Protein AF-A0A1N7DIG1-F1 (afdb_monomer_lite)

Organism: NCBI:txid1122245

Radius of gyration: 12.94 Å; chains: 1; bounding box: 24×40×27 Å

InterPro domains:
  IPR009493 Escherichia phage P2, Tail assembly protein E' [PF06528] (26-61)

Foldseek 3Di:
DPLPDLDPPPPDDDDPCNVVVVVVLLVLLCVVVVHDSVVVVPDDPVRSVVSSVVSVVCVVVVVDPDDD

Structure (mmCIF, N/CA/C/O backbone):
data_AF-A0A1N7DIG1-F1
#
_entry.id   AF-A0A1N7DIG1-F1
#
loop_
_atom_site.group_PDB
_atom_site.id
_atom_site.type_symbol
_atom_site.label_atom_id
_atom_site.label_alt_id
_atom_site.label_comp_id
_atom_site.label_asym_id
_atom_site.label_entity_id
_atom_site.label_seq_id
_atom_site.pdbx_PDB_ins_code
_atom_site.Cartn_x
_atom_site.Cartn_y
_atom_site.Cartn_z
_atom_site.occupancy
_atom_site.B_iso_or_equiv
_atom_site.auth_seq_id
_atom_site.auth_comp_id
_atom_site.auth_asym_id
_atom_site.auth_atom_id
_atom_site.pdbx_PDB_model_num
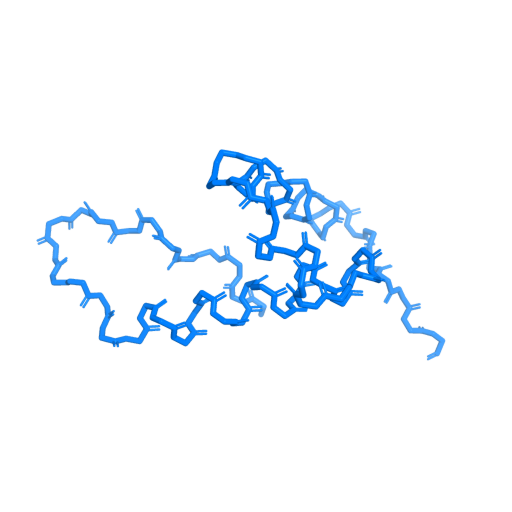ATOM 1 N N . MET A 1 1 ? 10.161 0.242 9.493 1.00 44.75 1 MET A N 1
ATOM 2 C CA . MET A 1 1 ? 9.059 -0.281 8.662 1.00 44.75 1 MET A CA 1
ATOM 3 C C . MET A 1 1 ? 8.030 0.828 8.465 1.00 44.75 1 MET A C 1
ATOM 5 O O . MET A 1 1 ? 7.296 1.113 9.408 1.00 44.75 1 MET A O 1
ATOM 9 N N . PRO A 1 2 ? 8.044 1.544 7.329 1.00 47.97 2 PRO A N 1
ATOM 10 C CA . PRO A 1 2 ? 7.288 2.781 7.159 1.00 47.97 2 PRO A CA 1
ATOM 11 C C . PRO A 1 2 ? 5.919 2.555 6.486 1.00 47.97 2 PRO A C 1
ATOM 13 O O . PRO A 1 2 ? 5.600 3.202 5.502 1.00 47.97 2 PRO A O 1
ATOM 16 N N . PHE A 1 3 ? 5.058 1.695 7.039 1.00 48.69 3 PHE A N 1
ATOM 17 C CA . PHE A 1 3 ? 3.693 1.476 6.511 1.00 48.69 3 PHE A CA 1
ATOM 18 C C . PHE A 1 3 ? 2.721 2.645 6.772 1.00 48.69 3 PHE A C 1
ATOM 20 O O . PHE A 1 3 ? 1.557 2.607 6.385 1.00 48.69 3 PHE A O 1
ATOM 27 N N . ALA A 1 4 ? 3.168 3.680 7.483 1.00 50.06 4 ALA A N 1
ATOM 28 C CA . ALA A 1 4 ? 2.294 4.645 8.132 1.00 50.06 4 ALA A CA 1
ATOM 29 C C . ALA A 1 4 ? 2.492 6.077 7.627 1.00 50.06 4 ALA A C 1
ATOM 31 O O . ALA A 1 4 ? 2.625 6.970 8.456 1.00 50.06 4 ALA A O 1
ATOM 32 N N . ASN A 1 5 ? 2.533 6.336 6.311 1.00 53.97 5 ASN A N 1
ATOM 33 C CA . ASN A 1 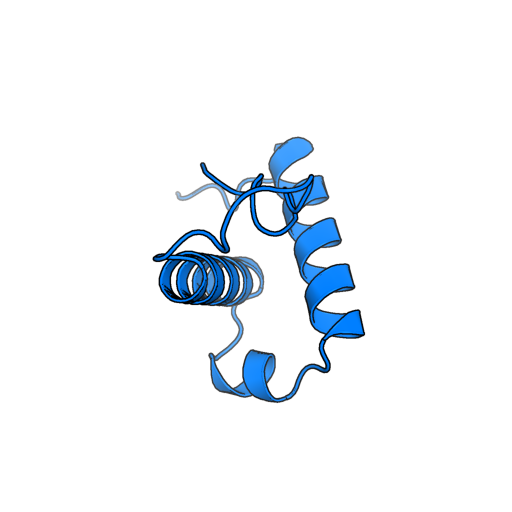5 ? 2.268 7.704 5.842 1.00 53.97 5 ASN A CA 1
ATOM 34 C C . ASN A 1 5 ? 1.953 7.872 4.342 1.00 53.97 5 ASN A C 1
ATOM 36 O O . ASN A 1 5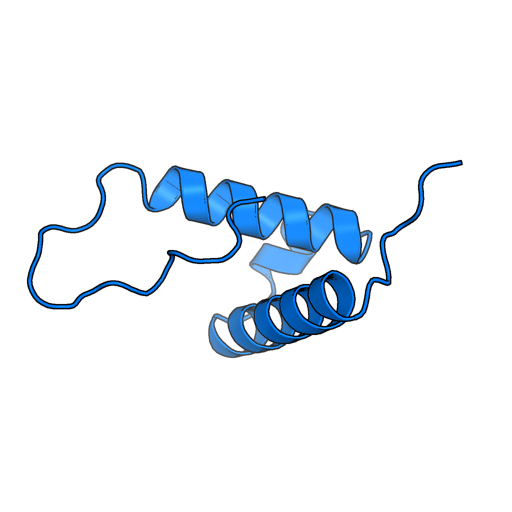 ? 2.663 8.589 3.640 1.00 53.97 5 ASN A O 1
ATOM 40 N N . LEU A 1 6 ? 0.875 7.258 3.849 1.00 51.69 6 LEU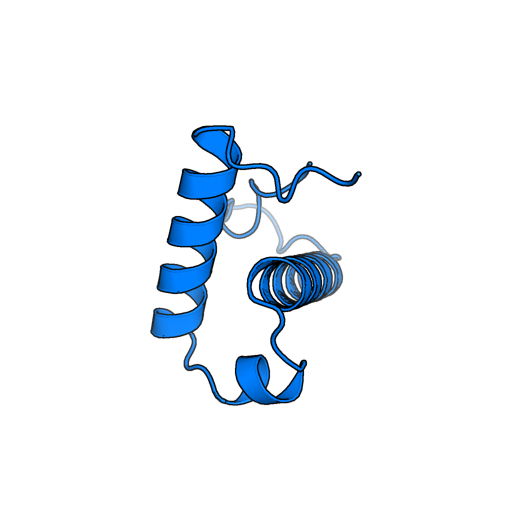 A N 1
ATOM 41 C CA . LEU A 1 6 ? 0.289 7.643 2.551 1.00 51.69 6 LEU A CA 1
ATOM 42 C C . LEU A 1 6 ? -0.846 8.680 2.691 1.00 51.69 6 LEU A C 1
ATOM 44 O O . LEU A 1 6 ? -1.279 9.249 1.698 1.00 51.69 6 LEU A O 1
ATOM 48 N N . ALA A 1 7 ? -1.312 8.968 3.916 1.00 47.94 7 ALA A N 1
ATOM 49 C CA . ALA A 1 7 ? -2.558 9.710 4.148 1.00 47.94 7 ALA A CA 1
ATOM 50 C C . ALA A 1 7 ? -2.465 10.911 5.115 1.00 47.94 7 ALA A C 1
ATOM 52 O O . ALA A 1 7 ? -3.502 11.383 5.586 1.00 47.94 7 ALA A O 1
ATOM 53 N N . ASN A 1 8 ? -1.281 11.452 5.436 1.00 49.09 8 ASN A N 1
ATOM 54 C CA . ASN A 1 8 ? -1.220 12.722 6.176 1.00 49.09 8 ASN A CA 1
ATOM 55 C C . ASN A 1 8 ? -1.384 13.922 5.233 1.00 49.09 8 ASN A C 1
ATOM 57 O O . ASN A 1 8 ? -0.449 14.675 4.986 1.00 49.09 8 ASN A O 1
ATOM 61 N N . ALA A 1 9 ? -2.599 14.102 4.720 1.00 47.19 9 ALA A N 1
ATOM 62 C CA . ALA A 1 9 ? -3.018 15.322 4.041 1.00 47.19 9 ALA A CA 1
ATOM 63 C C . ALA A 1 9 ? -3.888 16.181 4.977 1.00 47.19 9 ALA A C 1
ATOM 65 O O . ALA A 1 9 ? -4.993 16.591 4.631 1.00 47.19 9 ALA A O 1
ATOM 66 N N . LYS A 1 10 ? -3.396 16.479 6.190 1.00 47.22 10 LYS A N 1
ATOM 67 C CA . LYS A 1 10 ? -3.829 17.685 6.910 1.00 47.22 10 LYS A CA 1
ATOM 68 C C . LYS A 1 10 ? -2.967 18.861 6.447 1.00 47.22 10 LYS A C 1
ATOM 70 O O . LYS A 1 10 ? -1.946 19.155 7.049 1.00 47.22 10 LYS A O 1
ATOM 75 N N . GLY A 1 11 ? -3.394 19.528 5.374 1.00 51.19 11 GLY A N 1
ATOM 76 C CA . GLY A 1 11 ? -3.030 20.924 5.083 1.00 51.19 11 GLY A CA 1
ATOM 77 C C . GLY A 1 11 ? -1.542 21.267 4.904 1.00 51.19 11 GLY A C 1
ATOM 78 O O . GLY A 1 11 ? -1.166 22.403 5.171 1.00 51.19 11 GLY A O 1
ATOM 79 N N . GLY A 1 12 ? -0.701 20.337 4.452 1.00 49.59 12 GLY A N 1
ATOM 80 C CA . GLY A 1 12 ? 0.698 20.584 4.089 1.00 49.59 12 GLY A CA 1
ATOM 81 C C . GLY A 1 12 ? 1.000 19.929 2.745 1.00 49.59 12 GLY A C 1
ATOM 82 O O . GLY A 1 12 ? 0.366 18.932 2.414 1.00 49.59 12 GLY A O 1
ATOM 83 N N . GLN A 1 13 ? 1.894 20.532 1.958 1.00 51.25 13 GLN A N 1
ATOM 84 C CA . GLN A 1 13 ? 2.274 20.120 0.598 1.00 51.25 13 GLN A CA 1
ATOM 85 C C . GLN A 1 13 ? 2.362 18.592 0.410 1.00 51.25 13 GLN A C 1
ATOM 87 O O . GLN A 1 13 ? 2.812 17.906 1.331 1.00 51.25 13 GLN A O 1
ATOM 92 N N . PRO A 1 14 ? 1.983 18.061 -0.773 1.00 55.31 14 PRO A N 1
ATOM 93 C CA . PRO A 1 14 ? 2.180 16.649 -1.075 1.00 55.31 14 PRO A CA 1
ATOM 94 C C . PRO A 1 14 ? 3.657 16.321 -0.871 1.00 55.31 14 PRO A C 1
ATOM 96 O O . PRO A 1 14 ? 4.529 17.007 -1.404 1.00 55.31 14 PRO A O 1
ATOM 99 N N . ASP A 1 15 ? 3.923 15.316 -0.042 1.00 63.19 15 ASP A N 1
ATOM 100 C CA . ASP A 1 15 ? 5.270 14.815 0.193 1.00 63.19 15 ASP A CA 1
ATOM 101 C C . ASP A 1 15 ? 5.923 14.543 -1.164 1.00 63.19 15 ASP A C 1
ATOM 103 O O . ASP A 1 15 ? 5.383 13.763 -1.941 1.00 63.19 15 ASP A O 1
ATOM 107 N N . LEU A 1 16 ? 7.033 15.215 -1.483 1.00 67.94 16 LEU A N 1
ATOM 108 C CA . LEU A 1 16 ? 7.658 15.134 -2.811 1.00 67.94 16 LEU A CA 1
ATOM 109 C C . LEU A 1 16 ? 8.050 13.696 -3.194 1.00 67.94 16 LEU A C 1
ATOM 111 O O . LEU A 1 16 ? 8.182 13.407 -4.379 1.00 67.94 16 LEU A O 1
ATOM 115 N N . ASN A 1 17 ? 8.145 12.794 -2.212 1.00 78.00 17 ASN A N 1
ATOM 116 C CA . ASN A 1 17 ? 8.486 11.387 -2.389 1.00 78.00 17 ASN A CA 1
ATOM 117 C C . ASN A 1 17 ? 7.252 10.468 -2.298 1.00 78.00 17 ASN A C 1
ATOM 119 O O . ASN A 1 17 ? 7.375 9.281 -1.997 1.00 78.00 17 ASN A O 1
ATOM 123 N N . TRP A 1 18 ? 6.039 10.990 -2.520 1.00 76.56 18 TRP A N 1
ATOM 124 C CA . TRP A 1 18 ? 4.805 10.192 -2.505 1.00 76.56 18 TRP A CA 1
ATOM 125 C C . TRP A 1 18 ? 4.832 9.044 -3.525 1.00 76.56 18 TRP A C 1
ATOM 127 O O . TRP A 1 18 ? 4.268 7.985 -3.257 1.00 76.56 18 TRP A O 1
ATOM 137 N N . LEU A 1 19 ? 5.517 9.238 -4.658 1.00 80.25 19 LEU A N 1
ATOM 138 C CA . LEU A 1 19 ? 5.691 8.212 -5.683 1.00 80.25 19 LEU A CA 1
ATOM 139 C C . LEU A 1 19 ? 6.607 7.081 -5.198 1.00 80.25 19 LEU A C 1
ATOM 141 O O . LEU A 1 19 ? 6.256 5.915 -5.342 1.00 80.25 19 LEU A O 1
ATOM 145 N N . ASP A 1 20 ? 7.731 7.415 -4.561 1.00 82.50 20 ASP A N 1
ATOM 146 C CA . ASP A 1 20 ? 8.646 6.415 -3.996 1.00 82.50 20 ASP A CA 1
ATOM 147 C C . ASP A 1 20 ? 7.955 5.600 -2.899 1.00 82.50 20 ASP A C 1
ATOM 149 O O . ASP A 1 20 ? 8.024 4.376 -2.888 1.00 82.50 20 ASP A O 1
ATOM 153 N N . LYS A 1 21 ? 7.177 6.263 -2.035 1.00 82.38 21 LYS A 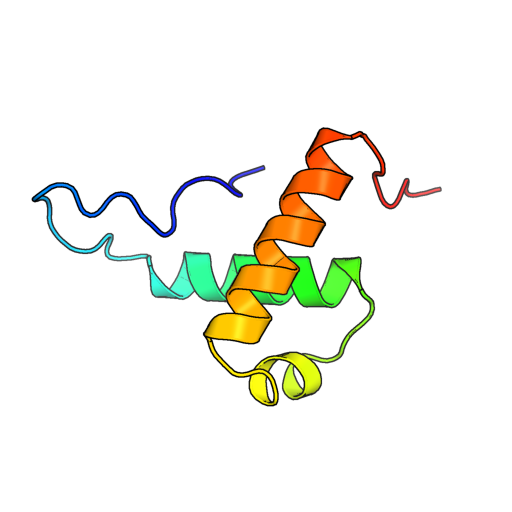N 1
ATOM 154 C CA . LYS A 1 21 ? 6.380 5.590 -0.997 1.00 82.38 21 LYS A CA 1
ATOM 155 C C . LYS A 1 21 ? 5.312 4.664 -1.571 1.00 82.38 21 LYS A C 1
ATOM 157 O O . LYS A 1 21 ? 5.001 3.642 -0.962 1.00 82.38 21 LYS A O 1
ATOM 162 N N . LEU A 1 22 ? 4.720 5.031 -2.707 1.00 83.38 22 LEU A N 1
ATOM 163 C CA . LEU A 1 22 ? 3.763 4.180 -3.404 1.00 83.38 22 LEU A CA 1
ATOM 164 C C . LEU A 1 22 ? 4.464 2.954 -4.000 1.00 83.38 22 LEU A C 1
ATOM 166 O O . LEU A 1 22 ? 3.971 1.844 -3.825 1.00 83.38 22 LEU A O 1
ATOM 170 N N . HIS A 1 23 ? 5.619 3.134 -4.644 1.00 85.25 23 HIS A N 1
ATOM 171 C CA . HIS A 1 23 ? 6.413 2.022 -5.168 1.00 85.25 23 HIS A CA 1
ATOM 172 C C . HIS A 1 23 ? 6.867 1.064 -4.064 1.00 85.25 23 HIS A C 1
ATOM 174 O O . HIS A 1 23 ? 6.736 -0.146 -4.235 1.00 85.25 23 HIS A O 1
ATOM 180 N N . ASP A 1 24 ? 7.320 1.585 -2.923 1.00 85.94 24 ASP A N 1
ATOM 181 C CA . ASP A 1 24 ? 7.670 0.773 -1.755 1.00 85.94 24 ASP A CA 1
ATOM 182 C C . ASP A 1 24 ? 6.459 -0.035 -1.264 1.00 85.94 24 ASP A C 1
ATOM 184 O O . ASP A 1 24 ? 6.558 -1.241 -1.050 1.00 85.94 24 ASP A O 1
ATOM 188 N N . ALA A 1 25 ? 5.282 0.593 -1.163 1.00 83.56 25 ALA A N 1
ATOM 189 C CA . ALA A 1 25 ? 4.054 -0.084 -0.745 1.00 83.56 25 ALA A CA 1
ATOM 190 C C . ALA A 1 25 ? 3.614 -1.183 -1.733 1.00 83.56 25 ALA A C 1
ATOM 192 O O . ALA A 1 25 ? 3.167 -2.249 -1.309 1.00 83.56 25 ALA A O 1
ATOM 193 N N . ILE A 1 26 ? 3.758 -0.946 -3.040 1.00 86.56 26 ILE A N 1
ATOM 194 C CA . ILE A 1 26 ? 3.499 -1.936 -4.096 1.00 86.56 26 ILE A CA 1
ATOM 195 C C . ILE A 1 26 ? 4.488 -3.102 -3.982 1.00 86.56 26 ILE A C 1
ATOM 197 O O . ILE A 1 26 ? 4.076 -4.261 -4.010 1.00 86.56 26 ILE A O 1
ATOM 201 N N . ALA A 1 27 ? 5.780 -2.816 -3.811 1.00 86.56 27 ALA A N 1
ATOM 202 C CA . ALA A 1 27 ? 6.815 -3.833 -3.661 1.00 86.56 27 ALA A CA 1
ATOM 203 C C . ALA A 1 27 ? 6.601 -4.691 -2.404 1.00 86.56 27 ALA A C 1
ATOM 205 O O . ALA A 1 27 ? 6.708 -5.916 -2.474 1.00 86.56 27 ALA A O 1
ATOM 206 N N . ASP A 1 28 ? 6.228 -4.070 -1.282 1.00 84.12 28 ASP A N 1
ATOM 207 C CA . ASP A 1 28 ? 5.901 -4.762 -0.035 1.00 84.12 28 ASP A CA 1
ATOM 208 C C . ASP A 1 28 ? 4.680 -5.675 -0.201 1.00 84.12 28 ASP A C 1
ATOM 210 O O . ASP A 1 28 ? 4.702 -6.827 0.235 1.00 84.12 28 ASP A O 1
ATOM 214 N N . LEU A 1 29 ? 3.627 -5.196 -0.871 1.00 86.38 29 LEU A N 1
ATOM 215 C CA . LEU A 1 29 ? 2.427 -5.984 -1.155 1.00 86.38 29 LEU A CA 1
ATOM 216 C C . LEU A 1 29 ? 2.752 -7.182 -2.064 1.00 86.38 29 LEU A C 1
ATOM 218 O O . LEU A 1 29 ? 2.358 -8.314 -1.768 1.00 86.38 29 LEU A O 1
ATOM 222 N N . ALA A 1 30 ? 3.523 -6.947 -3.131 1.00 88.56 30 ALA A N 1
ATOM 223 C CA . ALA A 1 30 ? 3.960 -7.976 -4.070 1.00 88.56 30 ALA A CA 1
ATOM 224 C C . ALA A 1 30 ? 4.798 -9.047 -3.366 1.00 88.56 30 ALA A C 1
ATOM 226 O O . ALA A 1 30 ? 4.531 -10.244 -3.495 1.00 88.56 30 ALA A O 1
ATOM 227 N N . TRP A 1 31 ? 5.770 -8.624 -2.557 1.00 85.06 31 TRP A N 1
ATOM 228 C CA . TRP A 1 31 ? 6.610 -9.527 -1.782 1.00 85.06 31 TRP A CA 1
ATOM 229 C C . TRP A 1 31 ? 5.807 -10.314 -0.744 1.00 85.06 31 TRP A C 1
ATOM 231 O O . TRP A 1 31 ? 6.034 -11.513 -0.575 1.00 85.06 31 TRP A O 1
ATOM 241 N N . TRP A 1 32 ? 4.847 -9.686 -0.064 1.00 83.25 32 TRP A N 1
ATOM 242 C CA . TRP A 1 32 ? 4.063 -10.333 0.986 1.00 83.25 32 TRP A CA 1
ATOM 243 C C . TRP A 1 32 ? 3.163 -11.443 0.450 1.00 83.25 32 TRP A C 1
ATOM 245 O O . TRP A 1 32 ? 3.186 -12.564 0.960 1.00 83.25 32 TRP A O 1
ATOM 255 N N . TYR A 1 33 ? 2.409 -11.148 -0.609 1.00 83.75 33 TYR A N 1
ATOM 256 C CA . TYR A 1 33 ? 1.449 -12.084 -1.196 1.00 83.75 33 TYR A CA 1
ATOM 257 C C . TYR A 1 33 ? 2.047 -12.957 -2.309 1.00 83.75 33 TYR A C 1
ATOM 259 O O . TYR A 1 33 ? 1.385 -13.872 -2.794 1.00 83.75 33 TYR A O 1
ATOM 267 N N . GLY A 1 34 ? 3.312 -12.730 -2.683 1.00 85.75 34 GLY A N 1
ATOM 268 C CA . GLY A 1 34 ? 3.977 -13.451 -3.772 1.00 85.75 34 GLY A CA 1
ATOM 269 C C . GLY A 1 34 ? 3.417 -13.096 -5.149 1.00 85.75 34 GLY A C 1
ATOM 270 O O . GLY A 1 34 ? 3.400 -13.942 -6.041 1.00 85.75 34 GLY A O 1
ATOM 271 N N . TRP A 1 35 ? 2.917 -11.873 -5.305 1.00 87.38 35 TRP A N 1
ATOM 272 C CA . TRP A 1 35 ? 2.338 -11.375 -6.546 1.00 87.38 35 TRP A CA 1
ATOM 273 C C . TRP A 1 35 ? 3.408 -10.782 -7.462 1.00 87.38 35 TRP A C 1
ATOM 275 O O . TRP A 1 35 ? 4.454 -10.316 -7.010 1.00 87.38 35 TRP A O 1
ATOM 285 N N . SER A 1 36 ? 3.142 -10.792 -8.768 1.00 83.62 36 SER A N 1
ATOM 286 C CA . SER A 1 36 ? 3.913 -10.002 -9.728 1.00 83.62 36 SER A CA 1
ATOM 287 C C . SER A 1 36 ? 3.452 -8.541 -9.689 1.00 83.62 36 SER A C 1
ATOM 289 O O . SER A 1 36 ? 2.313 -8.262 -9.319 1.00 83.62 36 SER A O 1
ATOM 291 N N . GLY A 1 37 ? 4.305 -7.600 -10.112 1.00 78.69 37 GLY A N 1
ATOM 292 C CA . GLY A 1 37 ? 3.918 -6.182 -10.203 1.00 78.69 37 GLY A CA 1
ATOM 293 C C . GLY A 1 37 ? 2.675 -5.960 -11.077 1.00 78.69 37 GLY A C 1
ATOM 294 O O . GLY A 1 37 ? 1.794 -5.198 -10.705 1.00 78.69 37 GLY A O 1
ATOM 295 N N . GLN A 1 38 ? 2.536 -6.738 -12.156 1.00 83.75 38 GLN A N 1
ATOM 296 C CA . GLN A 1 38 ? 1.360 -6.705 -13.028 1.00 83.75 38 GLN A CA 1
ATOM 297 C C . GLN A 1 38 ? 0.061 -7.067 -12.292 1.00 83.75 38 GLN A C 1
ATOM 299 O O . GLN A 1 38 ? -0.972 -6.458 -12.538 1.00 83.75 38 GLN A O 1
ATOM 304 N N . ALA A 1 39 ? 0.103 -8.021 -11.358 1.00 82.56 39 ALA A N 1
ATOM 305 C CA . ALA A 1 39 ? -1.076 -8.377 -10.573 1.00 82.56 39 ALA A CA 1
ATOM 306 C C . ALA A 1 39 ? -1.511 -7.245 -9.628 1.00 82.56 39 ALA A C 1
ATOM 308 O O . ALA A 1 39 ? -2.666 -7.216 -9.221 1.00 82.56 39 ALA A O 1
ATOM 309 N N . ILE A 1 40 ? -0.610 -6.315 -9.284 1.00 84.00 40 ILE A N 1
ATOM 310 C CA . ILE A 1 40 ? -0.960 -5.106 -8.532 1.00 84.00 40 ILE A CA 1
ATOM 311 C C . ILE A 1 40 ? -1.497 -4.018 -9.459 1.00 84.00 40 ILE A C 1
ATOM 313 O O . ILE A 1 40 ? -2.462 -3.358 -9.092 1.00 84.00 40 ILE A O 1
ATOM 317 N N . ASP A 1 41 ? -0.936 -3.870 -10.660 1.00 83.19 41 ASP A N 1
ATOM 318 C CA . ASP A 1 41 ? -1.458 -2.939 -11.673 1.00 83.19 41 ASP A CA 1
ATOM 319 C C . ASP A 1 41 ? -2.889 -3.295 -12.117 1.00 83.19 41 ASP A C 1
ATOM 321 O O . ASP A 1 41 ? -3.654 -2.425 -12.531 1.00 83.19 41 ASP A O 1
ATOM 325 N N . GLU A 1 42 ? -3.262 -4.574 -12.021 1.00 88.38 42 GLU A N 1
ATOM 326 C CA . GLU A 1 42 ? -4.618 -5.065 -12.284 1.00 88.38 42 GLU A CA 1
ATOM 327 C C . GLU A 1 42 ? -5.612 -4.761 -11.142 1.00 88.38 42 GLU A C 1
ATOM 329 O O . GLU A 1 42 ? -6.822 -4.853 -11.360 1.00 88.38 42 GLU A O 1
ATOM 334 N N . LEU A 1 43 ? -5.141 -4.369 -9.948 1.00 85.50 43 LEU A N 1
ATOM 335 C CA . LEU A 1 43 ? -6.007 -3.993 -8.827 1.00 85.50 43 LEU A CA 1
ATOM 336 C C . LEU A 1 43 ? -6.511 -2.564 -8.981 1.00 85.50 43 LEU A C 1
ATOM 338 O O . LEU A 1 43 ? -5.767 -1.633 -9.295 1.00 85.50 43 LEU A O 1
ATOM 342 N N . ASN A 1 44 ? -7.782 -2.359 -8.652 1.00 87.25 44 ASN A N 1
ATOM 343 C CA . ASN A 1 44 ? -8.283 -1.004 -8.495 1.00 87.25 44 ASN A CA 1
ATOM 344 C C . ASN A 1 44 ? -7.778 -0.376 -7.174 1.00 87.25 44 ASN A C 1
ATOM 346 O O . ASN A 1 44 ? -7.322 -1.065 -6.260 1.00 87.25 44 ASN A O 1
ATOM 350 N N . LEU A 1 45 ? -7.873 0.952 -7.052 1.00 83.75 45 LEU A N 1
ATOM 351 C CA . LEU A 1 45 ? -7.385 1.675 -5.868 1.00 83.75 45 LEU A CA 1
ATOM 352 C C . LEU A 1 45 ? -8.078 1.254 -4.557 1.00 83.75 45 LEU A C 1
ATOM 354 O O . LEU A 1 45 ? -7.444 1.293 -3.504 1.00 83.75 45 LEU A O 1
ATOM 358 N N . ASP A 1 46 ? -9.353 0.859 -4.609 1.00 85.31 46 ASP A N 1
ATOM 359 C CA . ASP A 1 46 ? -10.110 0.402 -3.435 1.00 85.31 46 ASP A CA 1
ATOM 360 C C . ASP A 1 46 ? -9.625 -0.984 -2.979 1.00 85.31 46 ASP A C 1
ATOM 362 O O . ASP A 1 46 ? -9.341 -1.204 -1.803 1.00 85.31 46 ASP A O 1
ATOM 366 N N . GLU A 1 47 ? -9.412 -1.895 -3.928 1.00 86.56 47 GLU A N 1
ATOM 367 C CA . GLU A 1 47 ? -8.838 -3.218 -3.698 1.00 86.56 47 GLU A CA 1
ATOM 368 C C . GLU A 1 47 ? -7.413 -3.114 -3.158 1.00 86.56 47 GLU A C 1
ATOM 370 O O . GLU A 1 47 ? -7.074 -3.778 -2.176 1.00 86.56 47 GLU A O 1
ATOM 375 N N . PHE A 1 48 ? -6.589 -2.249 -3.748 1.00 86.06 48 PHE A N 1
ATOM 376 C CA . PHE A 1 48 ? -5.232 -1.990 -3.282 1.00 86.06 48 PHE A CA 1
ATOM 377 C C . PHE A 1 48 ? -5.215 -1.503 -1.824 1.00 86.06 48 PHE A C 1
ATOM 379 O O . PHE A 1 48 ? -4.463 -2.032 -1.003 1.00 86.06 48 PHE A O 1
ATOM 386 N N . ASP A 1 49 ? -6.094 -0.564 -1.458 1.00 86.12 49 ASP A N 1
ATOM 387 C CA . ASP A 1 49 ? -6.233 -0.077 -0.079 1.00 86.12 49 ASP A CA 1
ATOM 388 C C . ASP A 1 49 ? -6.726 -1.178 0.884 1.00 86.12 49 ASP A C 1
ATOM 390 O O . ASP A 1 49 ? -6.230 -1.307 2.010 1.00 86.12 49 ASP A O 1
ATOM 394 N N . VAL A 1 50 ? -7.654 -2.037 0.446 1.00 90.12 50 VAL A N 1
ATOM 395 C CA . VAL A 1 50 ? -8.102 -3.205 1.223 1.00 90.12 50 VAL A CA 1
ATOM 396 C C . VAL A 1 50 ? -6.937 -4.157 1.504 1.00 90.12 50 VAL A C 1
ATOM 398 O O . VAL A 1 50 ? -6.743 -4.559 2.659 1.00 90.12 50 VAL A O 1
ATOM 401 N N . TRP A 1 51 ? -6.135 -4.493 0.495 1.00 87.94 51 TRP A N 1
ATOM 402 C CA . TRP A 1 51 ? -4.993 -5.395 0.647 1.00 87.94 51 TRP A CA 1
ATOM 403 C C . TRP A 1 51 ? -3.866 -4.781 1.482 1.00 87.94 51 TRP A C 1
ATOM 405 O O . TRP A 1 51 ? -3.322 -5.460 2.355 1.00 87.94 51 TRP A O 1
ATOM 415 N N . LEU A 1 52 ? -3.582 -3.485 1.331 1.00 86.19 52 LEU A N 1
ATOM 416 C CA . LEU A 1 52 ? -2.634 -2.771 2.193 1.00 86.19 52 LEU A CA 1
ATOM 417 C C . LEU A 1 52 ? -3.055 -2.791 3.668 1.00 86.19 52 LEU A C 1
ATOM 419 O O . LEU A 1 52 ? -2.223 -2.992 4.563 1.00 86.19 52 LEU A O 1
ATOM 423 N N . LYS A 1 53 ? -4.352 -2.628 3.954 1.00 86.88 53 LYS A N 1
ATOM 424 C CA . LYS A 1 53 ? -4.885 -2.743 5.322 1.00 86.88 53 LYS A CA 1
ATOM 425 C C . LYS A 1 53 ? -4.757 -4.163 5.863 1.00 86.88 53 LYS A C 1
ATOM 427 O O . LYS A 1 53 ? -4.462 -4.327 7.048 1.00 86.88 53 LYS A O 1
ATOM 432 N N . GLN A 1 54 ? -4.974 -5.182 5.032 1.00 87.25 54 GLN A N 1
ATOM 433 C CA . GLN A 1 54 ? -4.786 -6.584 5.417 1.00 87.25 54 GLN A CA 1
ATOM 434 C C . GLN A 1 54 ? -3.320 -6.874 5.747 1.00 87.25 54 GLN A C 1
ATOM 436 O O . GLN A 1 54 ? -3.041 -7.393 6.828 1.00 87.25 54 GLN A O 1
ATOM 441 N N . LEU A 1 55 ? -2.389 -6.456 4.888 1.00 84.62 55 LEU A N 1
ATOM 442 C CA . LEU A 1 55 ? -0.950 -6.570 5.126 1.00 84.62 55 LEU A CA 1
ATOM 443 C C . LEU A 1 55 ? -0.551 -5.868 6.427 1.00 84.62 55 LEU A C 1
ATOM 445 O O . LEU A 1 55 ? 0.081 -6.474 7.289 1.00 8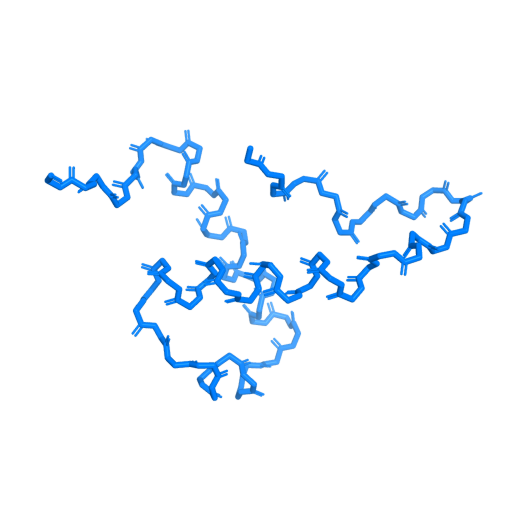4.62 55 LEU A O 1
ATOM 449 N N . SER A 1 56 ? -1.015 -4.633 6.642 1.00 82.69 56 SER A N 1
ATOM 450 C CA . SER A 1 56 ? -0.757 -3.877 7.877 1.00 82.69 56 SER A CA 1
ATOM 451 C C . SER A 1 56 ? -1.266 -4.598 9.131 1.00 82.69 56 SER A C 1
ATOM 453 O O . SER A 1 56 ? -0.621 -4.564 10.181 1.00 82.69 56 SER A O 1
ATOM 455 N N . ARG A 1 57 ? -2.420 -5.275 9.045 1.00 82.81 57 ARG A N 1
ATOM 456 C CA . ARG A 1 57 ? -2.975 -6.083 10.143 1.00 82.81 57 ARG A CA 1
ATOM 457 C C . ARG A 1 57 ? -2.153 -7.344 10.392 1.00 82.81 57 ARG A C 1
ATOM 459 O O . ARG A 1 57 ? -1.888 -7.644 11.551 1.00 82.81 57 ARG A O 1
ATOM 466 N N . GLN A 1 58 ? -1.733 -8.050 9.343 1.00 80.94 58 GLN A N 1
ATOM 467 C CA . GLN A 1 58 ? -0.911 -9.259 9.460 1.00 80.94 58 GLN A CA 1
ATOM 468 C C . GLN A 1 58 ? 0.482 -8.939 10.018 1.00 80.94 58 GLN A C 1
ATOM 470 O O . GLN A 1 58 ? 0.922 -9.584 10.970 1.00 80.94 58 GLN A O 1
ATOM 475 N N . ALA A 1 59 ? 1.116 -7.872 9.523 1.00 79.69 59 ALA A N 1
ATOM 476 C CA . ALA A 1 59 ? 2.378 -7.358 10.043 1.00 79.69 59 ALA A CA 1
ATOM 477 C C . ALA A 1 59 ? 2.263 -6.953 11.524 1.00 79.69 59 ALA A C 1
ATOM 479 O O . ALA A 1 59 ? 3.113 -7.314 12.337 1.00 79.69 59 ALA A O 1
ATOM 480 N N . LYS A 1 60 ? 1.178 -6.264 11.914 1.00 77.94 60 LYS A N 1
ATOM 481 C CA . LYS A 1 60 ? 0.926 -5.880 13.316 1.00 77.94 60 LYS A CA 1
ATOM 482 C C . LYS A 1 60 ? 0.626 -7.077 14.220 1.00 77.94 60 LYS A C 1
ATOM 484 O O . LYS A 1 60 ? 0.984 -7.055 15.394 1.00 77.94 60 LYS A O 1
ATOM 489 N N . ALA A 1 61 ? -0.023 -8.108 13.688 1.00 77.31 61 ALA A N 1
ATOM 490 C CA . ALA A 1 61 ? -0.284 -9.361 14.389 1.00 77.31 61 ALA A CA 1
ATOM 491 C C . ALA A 1 61 ? 0.969 -10.248 14.521 1.00 77.31 61 ALA A C 1
ATOM 493 O O . ALA A 1 61 ? 0.889 -11.323 15.108 1.00 77.31 61 ALA A O 1
ATOM 494 N N . GLY A 1 62 ? 2.125 -9.808 14.007 1.00 71.62 62 GLY A N 1
ATOM 495 C CA . GLY A 1 62 ? 3.383 -10.540 14.126 1.00 71.62 62 GLY A CA 1
ATOM 496 C C . GLY A 1 62 ? 3.487 -11.739 13.187 1.00 71.62 62 GLY A C 1
ATOM 497 O O . GLY A 1 62 ? 4.433 -12.513 13.311 1.00 71.62 62 GLY A O 1
ATOM 498 N N . TYR A 1 63 ? 2.570 -11.877 12.222 1.00 62.22 63 TYR A N 1
ATOM 499 C CA . TYR A 1 63 ? 2.743 -12.791 11.097 1.00 62.22 63 TYR A CA 1
ATOM 500 C C . TYR A 1 63 ? 3.809 -12.219 10.176 1.00 62.22 63 TYR A C 1
ATOM 502 O O . TYR A 1 63 ? 3.499 -11.800 9.077 1.00 62.22 63 TYR A O 1
ATOM 510 N N . GLY A 1 64 ? 5.067 -12.145 10.603 1.00 58.16 64 GLY A N 1
ATOM 511 C CA . GLY A 1 64 ? 6.144 -11.971 9.644 1.00 58.16 64 GLY A CA 1
ATOM 512 C C . GLY A 1 64 ? 6.106 -13.168 8.704 1.00 58.16 64 GLY A C 1
ATOM 513 O O . GLY A 1 64 ? 5.972 -14.303 9.172 1.00 58.16 64 GLY A O 1
ATOM 514 N N . ARG A 1 65 ? 6.275 -12.947 7.397 1.00 57.72 65 ARG A N 1
ATOM 515 C CA . ARG A 1 65 ? 6.905 -13.959 6.546 1.00 57.72 65 ARG A CA 1
ATOM 516 C C . ARG A 1 65 ? 8.298 -14.160 7.147 1.00 57.72 65 ARG A C 1
ATOM 518 O O . ARG A 1 65 ? 9.246 -13.482 6.770 1.00 57.72 65 ARG A O 1
ATOM 525 N N . SER A 1 66 ? 8.358 -14.950 8.222 1.00 46.62 66 SER A N 1
ATOM 526 C CA . SER A 1 66 ? 9.564 -15.262 8.962 1.00 46.62 66 SER A CA 1
ATOM 527 C C . SER A 1 66 ? 10.466 -15.895 7.931 1.00 46.62 66 SER A C 1
ATOM 529 O O . SER A 1 66 ? 10.172 -16.986 7.439 1.00 46.62 66 SER A O 1
ATOM 531 N N . GLY A 1 67 ? 11.510 -15.163 7.552 1.00 45.41 67 GLY A N 1
ATOM 532 C CA . GLY A 1 67 ? 12.656 -15.783 6.924 1.00 45.41 67 GLY A CA 1
ATOM 533 C C . GLY A 1 67 ? 13.053 -16.976 7.785 1.00 45.41 67 GLY A C 1
ATOM 534 O O . GLY A 1 67 ? 13.051 -16.884 9.019 1.00 45.41 67 GLY A O 1
ATOM 535 N N . GLY A 1 68 ? 13.291 -18.106 7.128 1.00 33.22 68 GLY A N 1
ATOM 536 C CA . GLY A 1 68 ? 14.307 -19.018 7.633 1.00 33.22 68 GLY A CA 1
ATOM 537 C C . GLY A 1 68 ? 15.667 -18.334 7.614 1.00 33.22 68 GLY A C 1
ATOM 538 O O . GLY A 1 68 ? 15.820 -17.349 6.851 1.00 33.22 68 GLY A O 1
#

pLDDT: mean 73.33, std 16.0, range [33.22, 90.12]

Sequence (68 aa):
MPFANLANAKGGQPDLNWLDKLHDAIADLAWWYGWSGQAIDELNLDEFDVWLKQLSRQAKAGYGRSGG

Secondary structure (DSSP, 8-state):
---S-S---SSS---TTHHHHHHHHHHHHHHHHT--HHHHHTS-HHHHHHHHHHHHHHHHTT------